Protein AF-A0A2D7TAL0-F1 (afdb_monomer_lite)

Secondary structure (DSSP, 8-state):
-------S-----TTS--EEEEEPPPHHHHHHHHHHHHHHHHHHHHHHHHHHHTT-GGGHHHHHHHHHHHHHHHHHHHHHHHHHH-EEEEE-S-SS-HHHHHHHHHHHHHHHHTTSTTTTTS---HHHHEEEETTEEEEE-TT--HHHHHHHHHHHHHTHHHH-SEEEE----

Sequence (173 aa):
MRDNSIRPNELISDEEVRGWVRRKMGWKEAFQTGIVLGVVGFVFTFILHLYYIALNPDLILRGFKVAFASSLFLTFSGTICFKLVGKKVWEGHQGLDPIEVLKNVLSPIEKKAEKLLWSPVRTWSIKTHVRSEGIGTTVDLHDLDVKTGKAVVEVLIAVRNKVGRIRLVTGRG

pLDDT: mean 79.19, std 15.33, range [35.41, 95.25]

Foldseek 3Di:
DDDDPDDPPPPPPPPPDQFFDFDQDDLVRLLVVLLVQLVVQLVVQLVVVVVVCVVPVVCNVVSNVVSNVRSVVSSVVSSVVCRVRGDGDRCLADPDDLLVVCCVQCVVLQVVQCPDPCNVVPGDDSVPQWDADDPFIEGELPSPDPVSSVVSVVSCVVCCSHGPDYHYHPDDD

Radius of gyration: 28.1 Å; chains: 1; bounding box: 72×59×75 Å

Structure (mmCIF, N/CA/C/O backbone):
data_AF-A0A2D7TAL0-F1
#
_entry.id   AF-A0A2D7TAL0-F1
#
loop_
_atom_site.group_PDB
_atom_site.id
_atom_site.type_symbol
_atom_site.label_atom_id
_atom_site.label_alt_id
_atom_site.label_comp_id
_atom_site.label_asym_id
_atom_site.label_entity_id
_atom_site.label_seq_id
_atom_site.pdbx_PDB_ins_code
_atom_site.Cartn_x
_atom_site.Cartn_y
_atom_site.Cartn_z
_atom_site.occupancy
_atom_site.B_iso_or_equiv
_atom_site.auth_seq_id
_atom_site.auth_comp_id
_atom_site.auth_asym_id
_atom_site.auth_atom_id
_atom_site.pdbx_PDB_model_num
ATOM 1 N N . MET A 1 1 ? -39.437 37.609 18.005 1.00 41.69 1 MET A N 1
ATOM 2 C CA . MET A 1 1 ? -39.872 36.628 16.988 1.00 41.69 1 MET A CA 1
ATOM 3 C C . MET A 1 1 ? -38.649 36.297 16.149 1.00 41.69 1 MET A C 1
ATOM 5 O O . MET A 1 1 ? -38.174 37.174 15.443 1.00 41.69 1 MET A O 1
ATOM 9 N N . ARG A 1 2 ? -38.026 35.134 16.386 1.00 39.09 2 ARG A N 1
ATOM 10 C CA . ARG A 1 2 ? -36.755 34.743 15.756 1.00 39.09 2 ARG A CA 1
ATOM 11 C C . ARG A 1 2 ? -37.033 34.064 14.417 1.00 39.09 2 ARG A C 1
ATOM 13 O O . ARG A 1 2 ? -37.829 33.135 14.350 1.00 39.09 2 ARG A O 1
ATOM 20 N N . ASP A 1 3 ? -36.364 34.608 13.414 1.00 35.41 3 ASP A N 1
ATOM 21 C CA . ASP A 1 3 ? -36.230 34.188 12.025 1.00 35.41 3 ASP A CA 1
ATOM 22 C C . ASP A 1 3 ? -35.877 32.694 11.906 1.00 35.41 3 ASP A C 1
ATOM 24 O O . ASP A 1 3 ? -34.945 32.219 12.556 1.00 35.41 3 ASP A O 1
ATOM 28 N N . ASN A 1 4 ? -36.656 31.962 11.105 1.00 46.41 4 ASN A N 1
ATOM 29 C CA . ASN A 1 4 ? -36.507 30.530 10.851 1.00 46.41 4 ASN A CA 1
ATOM 30 C C . ASN A 1 4 ? -36.225 30.295 9.357 1.00 46.41 4 ASN A C 1
ATOM 32 O O . ASN A 1 4 ? -36.912 29.533 8.677 1.00 46.41 4 ASN A O 1
ATOM 36 N N . SER A 1 5 ? -35.222 30.995 8.828 1.00 42.31 5 SER A N 1
ATOM 37 C CA . SER A 1 5 ? -34.646 30.738 7.509 1.00 42.31 5 SER A CA 1
ATOM 38 C C . SER A 1 5 ? -33.735 29.505 7.561 1.00 42.31 5 SER A C 1
ATOM 40 O O . SER A 1 5 ? -32.521 29.577 7.756 1.00 42.31 5 SER A O 1
ATOM 42 N N . ILE A 1 6 ? -34.350 28.334 7.389 1.00 44.16 6 ILE A N 1
ATOM 43 C CA . ILE A 1 6 ? -33.658 27.063 7.159 1.00 44.16 6 ILE A CA 1
ATOM 44 C C . ILE A 1 6 ? -32.890 27.185 5.837 1.00 44.16 6 ILE A C 1
ATOM 46 O O . ILE A 1 6 ? -33.478 27.280 4.760 1.00 44.16 6 ILE A O 1
ATOM 50 N N . ARG A 1 7 ? -31.557 27.231 5.926 1.00 42.22 7 ARG A N 1
ATOM 51 C CA . ARG A 1 7 ? -30.655 27.256 4.770 1.00 42.22 7 ARG A CA 1
ATOM 52 C C . ARG A 1 7 ? -30.695 25.890 4.065 1.00 42.22 7 ARG A C 1
ATOM 54 O O . ARG A 1 7 ? -30.424 24.887 4.721 1.00 42.22 7 ARG A O 1
ATOM 61 N N . PRO A 1 8 ? -30.948 25.816 2.749 1.00 37.09 8 PRO A N 1
ATOM 62 C CA . PRO A 1 8 ? -31.015 24.557 2.007 1.00 37.09 8 PRO A CA 1
ATOM 63 C C . PRO A 1 8 ? -29.613 24.073 1.590 1.00 37.09 8 PRO A C 1
ATOM 65 O O . PRO A 1 8 ? -29.362 23.854 0.412 1.00 37.09 8 PRO A O 1
ATOM 68 N N . ASN A 1 9 ? -28.679 23.947 2.540 1.00 38.66 9 ASN A N 1
ATOM 69 C CA . ASN A 1 9 ? -27.292 23.534 2.258 1.00 38.66 9 ASN A CA 1
ATOM 70 C C . ASN A 1 9 ? -26.847 22.248 2.986 1.00 38.66 9 ASN A C 1
ATOM 72 O O . ASN A 1 9 ? -25.669 21.911 2.950 1.00 38.66 9 ASN A O 1
ATOM 76 N N . GLU A 1 10 ? -27.770 21.502 3.603 1.00 42.78 10 GLU A N 1
ATOM 77 C CA . GLU A 1 10 ? -27.498 20.204 4.256 1.00 42.78 10 GLU A CA 1
ATOM 78 C C . GLU A 1 10 ? -27.999 18.995 3.441 1.00 42.78 10 GLU A C 1
ATOM 80 O O . GLU A 1 10 ? -28.370 17.961 3.985 1.00 42.78 10 GLU A O 1
ATOM 85 N N . LEU A 1 11 ? -28.004 19.112 2.111 1.00 40.97 11 LEU A N 1
ATOM 86 C CA . LEU A 1 11 ? -28.220 17.989 1.189 1.00 40.97 11 LEU A CA 1
ATOM 87 C C . LEU A 1 11 ? -27.043 17.865 0.215 1.00 40.97 11 LEU A C 1
ATOM 89 O O . LEU A 1 11 ? -27.227 17.662 -0.982 1.00 40.97 11 LEU A O 1
ATOM 93 N N . ILE A 1 12 ? -25.813 18.000 0.721 1.00 42.62 12 ILE A N 1
ATOM 94 C CA . ILE A 1 12 ? -24.655 17.475 -0.006 1.00 42.62 12 ILE A CA 1
ATOM 95 C C . ILE A 1 12 ? -24.746 15.957 0.119 1.00 42.62 12 ILE A C 1
ATOM 97 O O . ILE A 1 12 ? -24.504 15.376 1.172 1.00 42.62 12 ILE A O 1
ATOM 101 N N . SER A 1 13 ? -25.190 15.350 -0.971 1.00 42.53 13 SER A N 1
ATOM 102 C CA . SER A 1 13 ? -25.268 13.922 -1.224 1.00 42.53 13 SER A CA 1
ATOM 103 C C . SER A 1 13 ? -24.030 13.166 -0.729 1.00 42.53 13 SER A C 1
ATOM 105 O O . SER A 1 13 ? -22.948 13.283 -1.305 1.00 42.53 13 SER A O 1
ATOM 107 N N . ASP A 1 14 ? -24.223 12.287 0.257 1.00 47.22 14 ASP A N 1
ATOM 108 C CA . ASP A 1 14 ? -23.269 11.263 0.728 1.00 47.22 14 ASP A CA 1
ATOM 109 C C . ASP A 1 14 ? -22.867 10.226 -0.363 1.00 47.22 14 ASP A C 1
ATOM 111 O O . ASP A 1 14 ? -22.245 9.199 -0.075 1.00 47.22 14 ASP A O 1
ATOM 115 N N . GLU A 1 15 ? -23.206 10.469 -1.634 1.00 46.38 15 GLU A N 1
ATOM 116 C CA . GLU A 1 15 ? -22.891 9.614 -2.784 1.00 46.38 15 GLU A CA 1
ATOM 117 C C . GLU A 1 15 ? -21.557 9.941 -3.479 1.00 46.38 15 GLU A C 1
ATOM 119 O O . GLU A 1 15 ? -21.065 9.115 -4.248 1.00 46.38 15 GLU A O 1
ATOM 124 N N . GLU A 1 16 ? -20.917 11.086 -3.225 1.00 47.22 16 GLU A N 1
ATOM 125 C CA . GLU A 1 16 ? -20.020 11.642 -4.253 1.00 47.22 16 GLU A CA 1
ATOM 126 C C . GLU A 1 16 ? -18.522 11.297 -4.188 1.00 47.22 16 GLU A C 1
ATOM 128 O O . GLU A 1 16 ? -17.761 11.763 -5.031 1.00 47.22 16 GLU A O 1
ATOM 133 N N . VAL A 1 17 ? -18.041 10.437 -3.281 1.00 51.84 17 VAL A N 1
ATOM 134 C CA 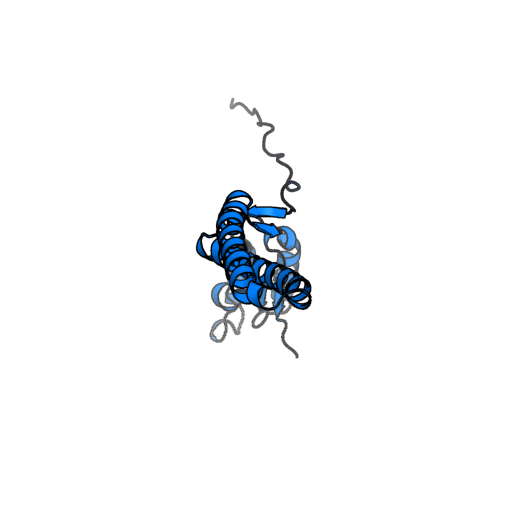. VAL A 1 17 ? -16.629 9.993 -3.371 1.00 51.84 17 VAL A CA 1
ATOM 135 C C . VAL A 1 17 ? -16.463 8.504 -3.092 1.00 51.84 17 VAL A C 1
ATOM 137 O O . VAL A 1 17 ? -15.873 8.078 -2.102 1.00 51.84 17 VAL A O 1
ATOM 140 N N . ARG A 1 18 ? -16.970 7.679 -4.011 1.00 49.81 18 ARG A N 1
ATOM 141 C CA . ARG A 1 18 ? -16.493 6.303 -4.213 1.00 49.81 18 ARG A CA 1
ATOM 142 C C . ARG A 1 18 ? -15.777 6.240 -5.551 1.00 49.81 18 ARG A C 1
ATOM 144 O O . ARG A 1 18 ? -16.419 6.110 -6.589 1.00 49.81 18 ARG A O 1
ATOM 151 N N . GLY A 1 19 ? -14.451 6.338 -5.554 1.00 60.47 19 GLY A N 1
ATOM 152 C CA . GLY A 1 19 ? -13.742 6.347 -6.826 1.00 60.47 19 GLY A CA 1
ATOM 153 C C . GLY A 1 19 ? -12.227 6.310 -6.745 1.00 60.47 19 GLY A C 1
ATOM 154 O O . GLY A 1 19 ? -11.605 6.342 -5.685 1.00 60.47 19 GLY A O 1
ATOM 155 N N . TRP A 1 20 ? -11.627 6.234 -7.928 1.00 63.50 20 TRP A N 1
ATOM 156 C CA . TRP A 1 20 ? -10.190 6.364 -8.104 1.00 63.50 20 TRP A CA 1
ATOM 157 C C . TRP A 1 20 ? -9.780 7.820 -7.905 1.00 63.50 20 TRP A C 1
ATOM 159 O O . TRP A 1 20 ? -9.998 8.651 -8.786 1.00 63.50 20 TRP A O 1
ATOM 169 N N . VAL A 1 21 ? -9.128 8.112 -6.785 1.00 71.62 21 VAL A N 1
ATOM 170 C CA . VAL A 1 21 ? -8.561 9.435 -6.513 1.00 71.62 21 VAL A CA 1
ATOM 171 C C . VAL A 1 21 ? -7.080 9.421 -6.880 1.00 71.62 21 VAL A C 1
ATOM 173 O O . VAL A 1 21 ? -6.362 8.439 -6.659 1.00 71.62 21 VAL A O 1
ATOM 176 N N . ARG A 1 22 ? -6.595 10.505 -7.493 1.00 73.56 22 ARG A N 1
ATOM 177 C CA . ARG A 1 22 ? -5.165 10.662 -7.777 1.00 73.56 22 ARG A CA 1
ATOM 178 C C . ARG A 1 22 ? -4.470 11.329 -6.599 1.00 73.56 22 ARG A C 1
ATOM 180 O O . ARG A 1 22 ? -4.720 12.494 -6.310 1.00 73.56 22 ARG A O 1
ATOM 187 N N . ARG A 1 23 ? -3.541 10.616 -5.959 1.00 76.81 23 ARG A N 1
ATOM 188 C CA . ARG A 1 23 ? -2.638 11.195 -4.957 1.00 76.81 23 ARG A CA 1
ATOM 189 C C . ARG A 1 23 ? -1.295 11.545 -5.576 1.00 76.81 23 ARG A C 1
ATOM 191 O O . ARG A 1 23 ? -0.764 10.809 -6.410 1.00 76.81 23 ARG A O 1
ATOM 198 N N . LYS A 1 24 ? -0.695 12.636 -5.096 1.00 79.88 24 LYS A N 1
ATOM 199 C CA . LYS A 1 24 ? 0.696 12.972 -5.417 1.00 79.88 24 LYS A CA 1
ATOM 200 C C . LYS A 1 24 ? 1.607 11.845 -4.929 1.00 79.88 24 LYS A C 1
ATOM 202 O O . LYS A 1 24 ? 1.512 11.410 -3.783 1.00 79.88 24 LYS A O 1
ATOM 207 N N . MET A 1 25 ? 2.479 11.365 -5.807 1.00 80.25 25 MET A N 1
ATOM 208 C CA . MET A 1 25 ? 3.439 10.315 -5.475 1.00 80.25 25 MET A CA 1
ATOM 209 C C . MET A 1 25 ? 4.621 10.911 -4.700 1.00 80.25 25 MET A C 1
ATOM 211 O O . MET A 1 25 ? 5.030 12.053 -4.954 1.00 80.25 25 MET A O 1
ATOM 215 N N . GLY A 1 26 ? 5.172 10.166 -3.739 1.00 86.69 26 GLY A N 1
ATOM 216 C CA . GLY A 1 26 ? 6.406 10.563 -3.058 1.00 86.69 26 GLY A CA 1
ATOM 217 C C . GLY A 1 26 ? 7.580 10.613 -4.041 1.00 86.69 26 GLY A C 1
ATOM 218 O O . GLY A 1 26 ? 7.588 9.883 -5.026 1.00 86.69 26 GLY A O 1
ATOM 219 N N . TRP A 1 27 ? 8.587 11.458 -3.792 1.00 83.38 27 TRP A N 1
ATOM 220 C CA . TRP A 1 27 ? 9.784 11.509 -4.653 1.00 83.38 27 TRP A CA 1
ATOM 221 C C . TRP A 1 27 ? 10.527 10.167 -4.697 1.00 83.38 27 TRP A C 1
ATOM 223 O O . TRP A 1 27 ? 10.948 9.738 -5.764 1.00 83.38 27 TRP A O 1
ATOM 233 N N . LYS A 1 28 ? 10.611 9.474 -3.553 1.00 87.88 28 LYS A N 1
ATOM 234 C CA . LYS A 1 28 ? 11.210 8.135 -3.456 1.00 87.88 28 LYS A CA 1
ATOM 235 C C . LYS A 1 28 ? 10.437 7.100 -4.279 1.00 87.88 28 LYS A C 1
ATOM 237 O O . LYS A 1 28 ? 11.036 6.386 -5.071 1.00 87.88 28 LYS A O 1
ATOM 242 N N . GLU A 1 29 ? 9.111 7.067 -4.131 1.00 86.62 29 GLU A N 1
ATOM 243 C CA . GLU A 1 29 ? 8.237 6.143 -4.867 1.00 86.62 29 GLU A CA 1
ATOM 244 C C . GLU A 1 29 ? 8.298 6.399 -6.387 1.00 86.62 29 GLU A C 1
ATOM 246 O O . GLU A 1 29 ? 8.430 5.464 -7.180 1.00 86.62 29 GLU A O 1
ATOM 251 N N . ALA A 1 30 ? 8.237 7.669 -6.807 1.00 89.12 30 ALA A N 1
ATOM 252 C CA . ALA A 1 30 ? 8.301 8.049 -8.218 1.00 89.12 30 ALA A CA 1
ATOM 253 C C . ALA A 1 30 ? 9.646 7.658 -8.846 1.00 89.12 30 ALA A C 1
ATOM 255 O O . ALA A 1 30 ? 9.671 7.116 -9.949 1.00 89.12 30 ALA A O 1
ATOM 256 N N . PHE A 1 31 ? 10.749 7.867 -8.121 1.00 91.19 31 PHE A N 1
ATOM 257 C CA . PHE A 1 31 ? 12.086 7.487 -8.573 1.00 91.19 31 PHE A CA 1
ATOM 258 C C . PHE A 1 31 ? 12.255 5.968 -8.679 1.00 91.19 31 PHE A C 1
ATOM 260 O O . PHE A 1 31 ? 12.765 5.479 -9.681 1.00 91.19 31 PHE A O 1
ATOM 267 N N . GLN A 1 32 ? 11.758 5.204 -7.700 1.00 91.44 32 GLN A N 1
ATOM 268 C CA . GLN A 1 32 ? 11.757 3.737 -7.764 1.00 91.44 32 GLN A CA 1
ATOM 269 C C . GLN A 1 32 ? 10.998 3.221 -8.991 1.00 91.44 32 GLN A C 1
ATOM 271 O O . GLN A 1 32 ? 11.484 2.342 -9.698 1.00 91.44 32 GLN A O 1
ATOM 276 N N . THR A 1 33 ? 9.836 3.806 -9.284 1.00 89.25 33 THR A N 1
ATOM 277 C CA . THR A 1 33 ? 9.030 3.423 -10.455 1.00 89.25 33 THR A CA 1
ATOM 278 C C . THR A 1 33 ? 9.724 3.822 -11.762 1.00 89.25 33 THR A C 1
ATOM 280 O O . THR A 1 33 ? 9.715 3.064 -12.731 1.00 89.25 33 THR A O 1
ATOM 283 N N . GLY A 1 34 ? 10.388 4.983 -11.779 1.00 91.94 34 GLY A N 1
ATOM 284 C CA . GLY A 1 34 ? 11.226 5.428 -12.891 1.00 91.94 34 GLY A CA 1
ATOM 285 C C . GLY A 1 34 ? 12.400 4.487 -13.167 1.00 91.94 34 GLY A C 1
ATOM 286 O O . GLY A 1 34 ? 12.639 4.155 -14.324 1.00 91.94 34 GLY A O 1
ATOM 287 N N . ILE A 1 35 ? 13.089 3.994 -12.131 1.00 93.62 35 ILE A N 1
ATOM 288 C CA . ILE A 1 35 ? 14.187 3.023 -12.287 1.00 93.62 35 ILE A CA 1
ATOM 289 C C . ILE A 1 35 ? 13.692 1.753 -12.975 1.00 93.62 35 ILE A C 1
ATOM 291 O O . ILE A 1 35 ? 14.341 1.271 -13.900 1.00 93.62 35 ILE A O 1
ATOM 295 N N . VAL A 1 36 ? 12.536 1.221 -12.563 1.00 94.81 36 VAL A N 1
ATOM 296 C CA . VAL A 1 36 ? 11.958 0.022 -13.192 1.00 94.81 36 VAL A CA 1
ATOM 297 C C . VAL A 1 36 ? 11.732 0.259 -14.686 1.00 94.81 36 VAL A C 1
ATOM 299 O O . VAL A 1 36 ? 12.126 -0.571 -15.505 1.00 94.81 36 VAL A O 1
ATOM 302 N N . LEU A 1 37 ? 11.179 1.418 -15.056 1.00 94.00 37 LEU A N 1
ATOM 303 C CA . LEU A 1 37 ? 10.993 1.796 -16.458 1.00 94.00 37 LEU A CA 1
ATOM 304 C C . LEU A 1 37 ? 12.330 1.895 -17.214 1.00 94.00 37 LEU A C 1
ATOM 306 O O . LEU A 1 37 ? 12.433 1.422 -18.346 1.00 94.00 37 LEU A O 1
ATOM 310 N N . GLY A 1 38 ? 13.363 2.458 -16.586 1.00 93.50 38 GLY A N 1
ATOM 311 C CA . GLY A 1 38 ? 14.710 2.546 -17.147 1.00 93.50 38 GLY A CA 1
ATOM 312 C C . GLY A 1 38 ? 15.374 1.190 -17.368 1.00 93.50 38 GLY A C 1
ATOM 313 O O . GLY A 1 38 ? 16.007 0.990 -18.404 1.00 93.50 38 GLY A O 1
ATOM 314 N N . VAL A 1 39 ? 15.216 0.242 -16.442 1.00 95.06 39 VAL A N 1
ATOM 315 C CA . VAL A 1 39 ? 15.733 -1.131 -16.588 1.00 95.06 39 VAL A CA 1
ATOM 316 C C . VAL A 1 39 ? 15.036 -1.842 -17.746 1.00 95.06 39 VAL A C 1
ATOM 318 O O . VAL A 1 39 ? 15.702 -2.438 -18.588 1.00 95.06 39 VAL A O 1
ATOM 321 N N . VAL A 1 40 ? 13.709 -1.726 -17.847 1.00 94.31 40 VAL A N 1
ATOM 322 C CA . VAL A 1 40 ? 12.949 -2.290 -18.973 1.00 94.31 40 VAL A CA 1
ATOM 323 C C . VAL A 1 40 ? 13.414 -1.676 -20.297 1.00 94.31 40 VAL A C 1
ATOM 325 O O . VAL A 1 40 ? 13.704 -2.403 -21.246 1.00 94.31 40 VAL A O 1
ATOM 328 N N . GLY A 1 41 ? 13.566 -0.351 -20.347 1.00 92.12 41 GLY A N 1
ATOM 329 C CA . GLY A 1 41 ? 14.076 0.357 -21.520 1.00 92.12 41 GLY A CA 1
ATOM 330 C C . GLY A 1 41 ? 15.489 -0.067 -21.921 1.00 92.12 41 GLY A C 1
ATOM 331 O O . GLY A 1 41 ? 15.754 -0.254 -23.110 1.00 92.12 41 GLY A O 1
ATOM 332 N N . PHE A 1 42 ? 16.377 -0.281 -20.944 1.00 92.88 42 PHE A N 1
ATOM 333 C CA . PHE A 1 42 ? 17.721 -0.810 -21.174 1.00 92.88 42 PHE A CA 1
ATOM 334 C C . PHE A 1 42 ? 17.661 -2.181 -21.842 1.00 92.88 42 PHE A C 1
ATOM 336 O O . PHE A 1 42 ? 18.251 -2.366 -22.902 1.00 92.88 42 PHE A O 1
ATOM 343 N N . VAL A 1 43 ? 16.916 -3.120 -21.252 1.00 93.25 43 VAL A N 1
ATOM 344 C CA . VAL A 1 43 ? 16.824 -4.503 -21.733 1.00 93.25 43 VAL A CA 1
ATOM 345 C C . VAL A 1 43 ? 16.263 -4.549 -23.152 1.00 93.25 43 VAL A C 1
ATOM 347 O O . VAL A 1 43 ? 16.883 -5.150 -24.024 1.00 93.25 43 VAL A O 1
ATOM 350 N N . PHE A 1 44 ? 15.151 -3.860 -23.427 1.00 92.69 44 PHE A N 1
ATOM 351 C CA . PHE A 1 44 ? 14.571 -3.825 -24.774 1.00 92.69 44 PHE A CA 1
ATOM 352 C C . PHE A 1 44 ? 15.515 -3.196 -25.800 1.00 92.69 44 PHE A C 1
ATOM 354 O O . PHE A 1 44 ? 15.736 -3.766 -26.868 1.00 92.69 44 PHE A O 1
ATOM 361 N N . THR A 1 45 ? 16.113 -2.046 -25.475 1.00 90.06 45 THR A N 1
ATOM 362 C CA . THR A 1 45 ? 17.039 -1.363 -26.390 1.00 90.06 45 THR A CA 1
ATOM 363 C C . THR A 1 45 ? 18.286 -2.211 -26.638 1.00 90.06 45 THR A C 1
ATOM 365 O O . THR A 1 45 ? 18.779 -2.265 -27.765 1.00 90.06 45 THR A O 1
ATOM 368 N N . PHE A 1 46 ? 18.784 -2.901 -25.612 1.00 87.00 46 PHE A N 1
ATOM 369 C CA . PHE A 1 46 ? 19.941 -3.780 -25.713 1.00 87.00 46 PHE A CA 1
ATOM 370 C C . PHE A 1 46 ? 19.645 -5.022 -26.557 1.00 87.00 46 PHE A C 1
ATOM 372 O O . PHE A 1 46 ? 20.436 -5.338 -27.438 1.00 87.00 46 PHE A O 1
ATOM 379 N N . ILE A 1 47 ? 18.489 -5.672 -26.377 1.00 88.94 47 ILE A N 1
ATOM 380 C CA . ILE A 1 47 ? 18.062 -6.813 -27.206 1.00 88.94 47 ILE A CA 1
ATOM 381 C C . ILE A 1 47 ? 17.961 -6.413 -28.683 1.00 88.94 47 ILE A C 1
ATOM 383 O O . ILE A 1 47 ? 18.476 -7.125 -29.543 1.00 88.94 47 ILE A O 1
ATOM 387 N N . LEU A 1 48 ? 17.357 -5.259 -28.988 1.00 85.81 48 LEU A N 1
ATOM 388 C CA . LEU A 1 48 ? 17.286 -4.749 -30.363 1.00 85.81 48 LEU A CA 1
ATOM 389 C C . LEU A 1 48 ? 18.680 -4.540 -30.965 1.00 85.81 48 LEU A C 1
ATOM 391 O O . LEU A 1 48 ? 18.912 -4.866 -32.128 1.00 85.81 48 LEU A O 1
ATOM 395 N N . HIS A 1 49 ? 19.624 -4.041 -30.166 1.00 82.81 49 HIS A N 1
ATOM 396 C CA . HIS A 1 49 ? 21.003 -3.900 -30.617 1.00 82.81 49 HIS A CA 1
ATOM 397 C C . HIS A 1 49 ? 21.701 -5.248 -30.773 1.00 82.81 49 HIS A C 1
ATOM 399 O O . HIS A 1 49 ? 22.420 -5.402 -31.747 1.00 82.81 49 HIS A O 1
ATOM 405 N N . LEU A 1 50 ? 21.479 -6.232 -29.896 1.00 83.06 50 LEU A N 1
ATOM 406 C CA . LEU A 1 50 ? 22.028 -7.584 -30.065 1.00 83.06 50 LEU A CA 1
ATOM 407 C C . LEU A 1 50 ? 21.559 -8.224 -31.376 1.00 83.06 50 LEU A C 1
ATOM 409 O O . LEU A 1 50 ? 22.366 -8.820 -32.086 1.00 83.06 50 LEU A O 1
ATOM 413 N N . TYR A 1 51 ? 20.287 -8.037 -31.733 1.00 80.12 51 TYR A N 1
ATOM 414 C CA . TYR A 1 51 ? 19.757 -8.488 -33.018 1.00 80.12 51 TYR A CA 1
ATOM 415 C C . TYR A 1 51 ? 20.461 -7.807 -34.204 1.00 80.12 51 TYR A C 1
ATOM 417 O O . TYR A 1 51 ? 20.811 -8.462 -35.180 1.00 80.12 51 TYR A O 1
ATOM 425 N N . TYR A 1 52 ? 20.742 -6.506 -34.100 1.00 75.50 52 TYR A N 1
ATOM 426 C CA . TYR A 1 52 ? 21.494 -5.765 -35.117 1.00 75.50 52 TYR A CA 1
ATOM 427 C C . TYR A 1 52 ? 22.983 -6.161 -35.176 1.00 75.50 52 TYR A C 1
ATOM 429 O O . TYR A 1 52 ? 23.579 -6.227 -36.248 1.00 75.50 52 TYR A O 1
ATOM 437 N N . ILE A 1 53 ? 23.591 -6.453 -34.026 1.00 70.81 53 ILE A N 1
ATOM 438 C CA . ILE A 1 53 ? 24.996 -6.857 -33.870 1.00 70.81 53 ILE A CA 1
ATOM 439 C C . ILE A 1 53 ? 25.265 -8.227 -34.494 1.00 70.81 53 ILE A C 1
ATOM 441 O O . ILE A 1 53 ? 26.379 -8.451 -34.963 1.00 70.81 53 ILE A O 1
ATOM 445 N N . ALA A 1 54 ? 24.265 -9.111 -34.585 1.00 68.88 54 ALA A N 1
ATOM 446 C CA . ALA A 1 54 ? 24.386 -10.362 -35.339 1.00 68.88 54 ALA A CA 1
ATOM 447 C C . ALA A 1 54 ? 24.819 -10.135 -36.806 1.00 68.88 54 ALA A C 1
ATOM 449 O O . ALA A 1 54 ? 25.344 -11.049 -37.434 1.00 68.88 54 ALA A O 1
ATOM 450 N N . LEU A 1 55 ? 24.647 -8.914 -37.332 1.00 65.50 55 LEU A N 1
ATOM 451 C CA . LEU A 1 55 ? 25.100 -8.506 -38.661 1.00 65.50 55 LEU A CA 1
ATOM 452 C C . LEU A 1 55 ? 26.500 -7.860 -38.659 1.00 65.50 55 LEU A C 1
ATOM 454 O O . LEU A 1 55 ? 27.144 -7.871 -39.701 1.00 65.50 55 LEU A O 1
ATOM 458 N N . ASN A 1 56 ? 26.973 -7.294 -37.536 1.00 74.25 56 ASN A N 1
ATOM 459 C CA . ASN A 1 56 ? 28.293 -6.655 -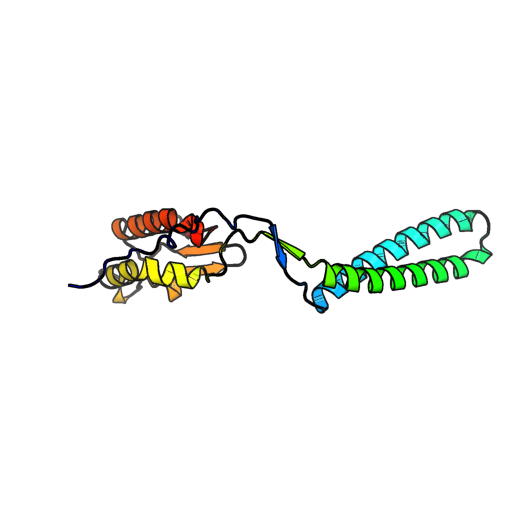37.399 1.00 74.25 56 ASN A CA 1
ATOM 460 C C . ASN A 1 56 ? 28.770 -6.605 -35.917 1.00 74.25 56 ASN A C 1
ATOM 462 O O . ASN A 1 56 ? 28.263 -5.787 -35.136 1.00 74.25 56 ASN A O 1
ATOM 466 N N . PRO A 1 57 ? 29.778 -7.406 -35.517 1.00 69.88 57 PRO A N 1
ATOM 467 C CA . PRO A 1 57 ? 30.182 -7.568 -34.113 1.00 69.88 57 PRO A CA 1
ATOM 468 C C . PRO A 1 57 ? 30.876 -6.344 -33.486 1.00 69.88 57 PRO A C 1
ATOM 470 O O . PRO A 1 57 ? 30.787 -6.153 -32.272 1.00 69.88 57 PRO A O 1
ATOM 473 N N . ASP A 1 58 ? 31.487 -5.459 -34.280 1.00 75.56 58 ASP A N 1
ATOM 474 C CA . ASP A 1 58 ? 32.170 -4.250 -33.776 1.00 75.56 58 ASP A CA 1
ATOM 475 C C . ASP A 1 58 ? 31.225 -3.205 -33.148 1.00 75.56 58 ASP A C 1
ATOM 477 O O . ASP A 1 58 ? 31.658 -2.257 -32.488 1.00 75.56 58 ASP A O 1
ATOM 481 N N . LEU A 1 59 ? 29.905 -3.362 -33.302 1.00 76.00 59 LEU A N 1
ATOM 482 C CA . LEU A 1 59 ? 28.916 -2.400 -32.804 1.00 76.00 59 LEU A CA 1
ATOM 483 C C . LEU A 1 59 ? 28.412 -2.668 -31.376 1.00 76.00 59 LEU A C 1
ATOM 485 O O . LEU A 1 59 ? 27.597 -1.887 -30.876 1.00 76.00 59 LEU A O 1
ATOM 489 N N . ILE A 1 60 ? 28.918 -3.691 -30.678 1.00 77.62 60 ILE A N 1
ATOM 490 C CA . ILE A 1 60 ? 28.506 -4.036 -29.299 1.00 77.62 60 ILE A CA 1
ATOM 491 C C . ILE A 1 60 ? 28.621 -2.846 -28.344 1.00 77.62 60 ILE A C 1
ATOM 493 O O . ILE A 1 60 ? 27.662 -2.498 -27.648 1.00 77.62 60 ILE A O 1
ATOM 497 N N . LEU A 1 61 ? 29.771 -2.168 -28.349 1.00 79.06 61 LEU A N 1
ATOM 498 C CA . LEU A 1 61 ? 30.016 -1.019 -27.473 1.00 79.06 61 LEU A CA 1
ATOM 499 C C . LEU A 1 61 ? 29.082 0.157 -27.781 1.00 79.06 61 LEU A C 1
ATOM 501 O O . LEU A 1 61 ? 28.702 0.903 -26.876 1.00 79.06 61 LEU A O 1
ATOM 505 N N . ARG A 1 62 ? 28.680 0.326 -29.046 1.00 81.25 62 ARG A N 1
ATOM 506 C CA . ARG A 1 62 ? 27.713 1.355 -29.443 1.00 81.25 62 ARG A CA 1
ATOM 507 C C . ARG A 1 62 ? 26.316 1.006 -28.939 1.00 81.25 62 ARG A C 1
ATOM 509 O O . ARG A 1 62 ? 25.653 1.880 -28.386 1.00 81.25 62 ARG A O 1
ATOM 516 N N . GLY A 1 63 ? 25.905 -0.256 -29.056 1.00 82.25 63 GLY A N 1
ATOM 517 C CA . GLY A 1 63 ? 24.617 -0.721 -28.542 1.00 82.25 63 GLY A CA 1
ATOM 518 C C . GLY A 1 63 ? 24.490 -0.565 -27.032 1.00 82.25 63 GLY A C 1
ATOM 519 O O . GLY A 1 63 ? 2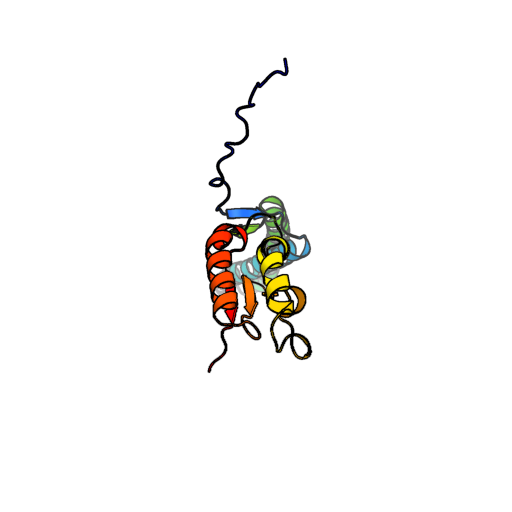3.467 -0.082 -26.550 1.00 82.25 63 GLY A O 1
ATOM 520 N N . PHE A 1 64 ? 25.561 -0.848 -26.290 1.00 86.06 64 PHE A N 1
ATOM 521 C CA . PHE A 1 64 ? 25.591 -0.611 -24.849 1.00 86.06 64 PHE A CA 1
ATOM 522 C C . PHE A 1 64 ? 25.440 0.879 -24.500 1.00 86.06 64 PHE A C 1
ATOM 524 O O . PHE A 1 64 ? 24.620 1.232 -23.653 1.00 86.06 64 PHE A O 1
ATOM 531 N N . LYS A 1 65 ? 26.164 1.775 -25.191 1.00 88.88 65 LYS A N 1
ATOM 532 C CA . LYS A 1 65 ? 26.048 3.234 -24.990 1.00 88.88 65 LYS A CA 1
ATOM 533 C C . LYS A 1 65 ? 24.631 3.745 -25.259 1.00 88.88 65 LYS A C 1
ATOM 535 O O . LYS A 1 65 ? 24.115 4.542 -24.479 1.00 88.88 65 LYS A O 1
ATOM 540 N N . VAL A 1 66 ? 23.995 3.280 -26.335 1.00 88.62 66 VAL A N 1
ATOM 541 C CA . VAL A 1 66 ? 22.631 3.693 -26.707 1.00 88.62 66 VAL A CA 1
ATOM 542 C C . VAL A 1 66 ? 21.599 3.151 -25.716 1.00 88.62 66 VAL A C 1
ATOM 544 O O . VAL A 1 66 ? 20.734 3.902 -25.267 1.00 88.62 66 VAL A O 1
ATOM 547 N N . ALA A 1 67 ? 21.711 1.882 -25.315 1.00 89.25 67 ALA A N 1
ATOM 548 C CA . ALA A 1 67 ? 20.825 1.289 -24.316 1.00 89.25 67 ALA A CA 1
ATOM 549 C C . ALA A 1 67 ? 20.939 2.000 -22.960 1.00 89.25 67 ALA A C 1
ATOM 551 O O . ALA A 1 67 ? 19.924 2.298 -22.329 1.00 89.25 67 ALA A O 1
ATOM 552 N N . PHE A 1 68 ? 22.160 2.339 -22.543 1.00 91.38 68 PHE A N 1
ATOM 553 C CA . PHE A 1 68 ? 22.403 3.078 -21.307 1.00 91.38 68 PHE A CA 1
ATOM 554 C C . PHE A 1 68 ? 21.833 4.503 -21.358 1.00 91.38 68 PHE A C 1
ATOM 556 O O . PHE A 1 68 ? 21.153 4.931 -20.425 1.00 91.38 68 PHE A O 1
ATOM 563 N N . ALA A 1 69 ? 22.031 5.220 -22.469 1.00 92.38 69 ALA A N 1
ATOM 564 C CA . ALA A 1 69 ? 21.459 6.552 -22.663 1.00 92.38 69 ALA A CA 1
ATOM 565 C C . ALA A 1 69 ? 19.918 6.533 -22.636 1.00 92.38 69 ALA A C 1
ATOM 567 O O . ALA A 1 69 ? 19.300 7.361 -21.966 1.00 92.38 69 ALA A O 1
ATOM 568 N N . SER A 1 70 ? 19.301 5.553 -23.304 1.00 90.88 70 SER A N 1
ATOM 569 C CA . SER A 1 70 ? 17.845 5.357 -23.309 1.00 90.88 70 SER A CA 1
ATOM 570 C C . SER A 1 70 ? 17.303 5.048 -21.908 1.00 90.88 70 SER A C 1
ATOM 572 O O . SER A 1 7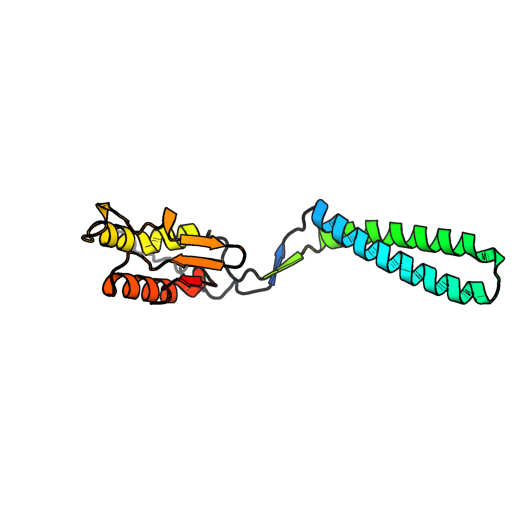0 ? 16.314 5.634 -21.469 1.00 90.88 70 SER A O 1
ATOM 574 N N . SER A 1 71 ? 18.001 4.191 -21.159 1.00 93.69 71 SER A N 1
ATOM 575 C CA . SER A 1 71 ? 17.662 3.843 -19.777 1.00 93.69 71 SER A CA 1
ATOM 576 C C . SER A 1 71 ? 17.645 5.056 -18.846 1.00 93.69 71 SER A C 1
ATOM 578 O O . SER A 1 71 ? 16.672 5.263 -18.113 1.00 93.69 71 SER A O 1
ATOM 580 N N . LEU A 1 72 ? 18.678 5.903 -18.908 1.00 94.62 72 LEU A N 1
ATOM 581 C CA . LEU A 1 72 ? 18.729 7.142 -18.129 1.00 94.62 72 LEU A CA 1
ATOM 582 C C . LEU A 1 72 ? 17.593 8.085 -18.526 1.00 94.62 72 LEU A C 1
ATOM 584 O O . LEU A 1 72 ? 16.866 8.568 -17.657 1.00 94.62 72 LEU A O 1
ATOM 588 N N . PHE A 1 73 ? 17.392 8.298 -19.827 1.00 95.25 73 PHE A N 1
ATOM 589 C CA . PHE A 1 73 ? 16.333 9.170 -20.327 1.00 95.25 73 PHE A CA 1
ATOM 590 C C . PHE A 1 73 ? 14.947 8.736 -19.834 1.00 95.25 73 PHE A C 1
ATOM 592 O O . PHE A 1 73 ? 14.189 9.560 -19.317 1.00 95.25 73 PHE A O 1
ATOM 599 N N . LEU A 1 74 ? 14.628 7.442 -19.916 1.00 93.75 74 LEU A N 1
ATOM 600 C CA . LEU A 1 74 ? 13.364 6.881 -19.433 1.00 93.75 74 LEU A CA 1
ATOM 601 C C . LEU A 1 74 ? 13.232 6.950 -17.911 1.00 93.75 74 LEU A C 1
ATOM 603 O O . LEU A 1 74 ? 12.148 7.232 -17.405 1.00 93.75 74 LEU A O 1
ATOM 607 N N . THR A 1 75 ? 14.327 6.762 -17.174 1.00 93.56 75 THR A N 1
ATOM 608 C CA . THR A 1 75 ? 14.318 6.873 -15.709 1.00 93.56 75 THR A CA 1
ATOM 609 C C . THR A 1 75 ? 13.965 8.290 -15.267 1.00 93.56 75 THR A C 1
ATOM 611 O O . THR A 1 75 ? 13.066 8.475 -14.443 1.00 93.56 75 THR A O 1
ATOM 614 N N . PHE A 1 76 ? 14.627 9.308 -15.823 1.00 93.69 76 PHE A N 1
ATOM 615 C CA . PHE A 1 76 ? 14.391 10.704 -15.443 1.00 93.69 76 PHE A CA 1
ATOM 616 C C . PHE A 1 76 ? 13.039 11.220 -15.943 1.00 93.69 76 PHE A C 1
ATOM 618 O O . PHE A 1 76 ? 12.265 11.762 -15.151 1.00 93.69 76 PHE A O 1
ATOM 625 N N . SER A 1 77 ? 12.716 11.004 -17.222 1.00 93.06 77 SER A N 1
ATOM 626 C CA . SER A 1 77 ? 11.424 11.418 -17.792 1.00 93.06 77 SER A CA 1
ATOM 627 C C . SER A 1 77 ? 10.251 10.695 -17.125 1.00 93.06 77 SER A C 1
ATOM 629 O O . SER A 1 77 ? 9.260 11.332 -16.765 1.00 93.06 77 SER A O 1
ATOM 631 N N . GLY A 1 78 ? 10.391 9.393 -16.861 1.00 89.81 78 GLY A N 1
ATOM 632 C CA . GLY A 1 78 ? 9.419 8.584 -16.135 1.00 89.81 78 GLY A CA 1
ATOM 633 C C . GLY A 1 78 ? 9.220 9.077 -14.707 1.00 89.81 78 GLY A C 1
ATOM 634 O O . GLY A 1 78 ? 8.086 9.297 -14.298 1.00 89.81 78 GLY A O 1
ATOM 635 N N . THR A 1 79 ? 10.300 9.345 -13.966 1.00 90.88 79 THR A N 1
ATOM 636 C CA . THR A 1 79 ? 10.214 9.877 -12.593 1.00 90.88 79 THR A CA 1
ATOM 637 C C . THR A 1 79 ? 9.438 11.194 -12.543 1.00 90.88 79 THR A C 1
ATOM 639 O O . THR A 1 79 ? 8.558 11.361 -11.695 1.00 90.88 79 THR A O 1
ATOM 642 N N . ILE A 1 80 ? 9.718 12.119 -13.467 1.00 91.12 80 ILE A N 1
ATOM 643 C CA . ILE A 1 80 ? 9.008 13.403 -13.560 1.00 91.12 80 ILE A CA 1
ATOM 644 C C . ILE A 1 80 ? 7.536 13.173 -13.928 1.00 91.12 80 ILE A C 1
ATOM 646 O O . ILE A 1 80 ? 6.647 13.714 -13.272 1.00 91.12 80 ILE A O 1
ATOM 650 N N . CYS A 1 81 ? 7.259 12.324 -14.919 1.00 88.25 81 CYS A N 1
ATOM 651 C CA . CYS A 1 81 ? 5.898 12.004 -15.343 1.00 88.25 81 CYS A CA 1
ATOM 652 C C . CYS A 1 81 ? 5.081 11.367 -14.208 1.00 88.25 81 CYS A C 1
ATOM 654 O O . CYS A 1 81 ? 3.993 11.844 -13.891 1.00 88.25 81 CYS A O 1
ATOM 656 N N . PHE A 1 82 ? 5.622 10.364 -13.510 1.00 87.62 82 PHE A N 1
ATOM 657 C CA . PHE A 1 82 ? 4.966 9.729 -12.362 1.00 87.62 82 PHE A CA 1
ATOM 658 C C . PHE A 1 82 ? 4.747 10.703 -11.204 1.00 87.62 82 PHE A C 1
ATOM 660 O O . PHE A 1 82 ? 3.732 10.623 -10.507 1.00 87.62 82 PHE A O 1
ATOM 667 N N . LYS A 1 83 ? 5.653 11.667 -11.018 1.00 87.06 83 LYS A N 1
ATOM 668 C CA . LYS A 1 83 ? 5.487 12.722 -10.018 1.00 87.06 83 LYS A CA 1
ATOM 669 C C . LYS A 1 83 ? 4.332 13.666 -10.357 1.00 87.06 83 LYS A C 1
ATOM 671 O O . LYS A 1 83 ? 3.573 14.015 -9.452 1.00 87.06 83 LYS A O 1
ATOM 676 N N . LEU A 1 84 ? 4.210 14.067 -11.623 1.00 85.94 84 LEU A N 1
ATOM 677 C CA . LEU A 1 84 ? 3.176 14.990 -12.104 1.00 85.94 84 LEU A CA 1
ATOM 678 C C . LEU A 1 84 ? 1.801 14.322 -12.194 1.00 85.94 84 LEU A C 1
ATOM 680 O O . LEU A 1 84 ? 0.811 14.870 -11.720 1.00 85.94 84 LEU A O 1
ATOM 684 N N . VAL A 1 85 ? 1.745 13.122 -12.768 1.00 83.94 85 VAL A N 1
ATOM 685 C CA . VAL A 1 85 ? 0.508 12.360 -12.976 1.00 83.94 85 VAL A CA 1
ATOM 686 C C . VAL A 1 85 ? -0.018 11.778 -11.662 1.00 83.94 85 VAL A C 1
ATOM 688 O O . VAL A 1 85 ? -1.230 11.638 -11.484 1.00 83.94 85 VAL A O 1
ATOM 691 N N . GLY A 1 86 ? 0.876 11.449 -10.728 1.00 78.69 86 GLY A N 1
ATOM 692 C CA . GLY A 1 86 ? 0.526 10.860 -9.442 1.00 78.69 86 GLY A CA 1
ATOM 693 C C . GLY A 1 86 ? 0.001 9.426 -9.548 1.00 78.69 86 GLY A C 1
ATOM 694 O O . GLY A 1 86 ? -0.193 8.862 -10.629 1.00 78.69 86 GLY A O 1
ATOM 695 N N . LYS A 1 87 ? -0.256 8.823 -8.388 1.00 78.31 87 LYS A N 1
ATOM 696 C CA . LYS A 1 87 ? -0.771 7.457 -8.278 1.00 78.31 87 LYS A CA 1
ATOM 697 C C . LYS A 1 87 ? -2.291 7.456 -8.195 1.00 78.31 87 LYS A C 1
ATOM 699 O O . LYS A 1 87 ? -2.873 8.224 -7.430 1.00 78.31 87 LYS A O 1
ATOM 704 N N . LYS A 1 88 ? -2.933 6.574 -8.964 1.00 72.06 88 LYS A N 1
ATOM 705 C CA . LYS A 1 88 ? -4.346 6.239 -8.761 1.00 72.06 88 LYS A CA 1
ATOM 706 C C . LYS A 1 88 ? -4.440 5.351 -7.526 1.00 72.06 88 LYS A C 1
ATOM 708 O O . LYS A 1 88 ? -3.887 4.256 -7.518 1.00 72.06 88 LYS A O 1
ATOM 713 N N . VAL A 1 89 ? -5.114 5.835 -6.494 1.00 65.31 89 VAL A N 1
ATOM 714 C CA . VAL A 1 89 ? -5.400 5.079 -5.276 1.00 65.31 89 VAL A CA 1
ATOM 715 C C . VAL A 1 89 ? -6.907 4.924 -5.185 1.00 65.31 89 VAL A C 1
ATOM 717 O O . VAL A 1 89 ? -7.656 5.866 -5.441 1.00 65.31 89 VAL A O 1
ATOM 720 N N . TRP A 1 90 ? -7.353 3.715 -4.861 1.00 58.81 90 TRP A N 1
ATOM 721 C CA . TRP A 1 90 ? -8.752 3.485 -4.547 1.00 58.81 90 TRP A CA 1
ATOM 722 C C . TRP A 1 90 ? -9.020 4.000 -3.134 1.00 58.81 90 TRP A C 1
ATOM 724 O O . TRP A 1 90 ? -8.679 3.348 -2.147 1.00 58.81 90 TRP A O 1
ATOM 734 N N . GLU A 1 91 ? -9.602 5.190 -3.031 1.00 59.22 91 GLU A N 1
ATOM 735 C CA . GLU A 1 91 ? -10.091 5.725 -1.764 1.00 59.22 91 GLU A CA 1
ATOM 736 C C . GLU A 1 91 ? -11.516 5.229 -1.567 1.00 59.22 91 GLU A C 1
ATOM 738 O O . GLU A 1 91 ? -12.496 5.921 -1.811 1.00 59.22 91 GLU A O 1
ATOM 743 N N . GLY A 1 92 ? -11.634 3.967 -1.160 1.00 51.91 92 GLY A N 1
ATOM 744 C CA . GLY A 1 92 ? -12.928 3.419 -0.767 1.00 51.91 92 GLY A CA 1
ATOM 745 C C . GLY A 1 92 ? -13.436 3.991 0.557 1.00 51.91 92 GLY A C 1
ATOM 746 O O . GLY A 1 92 ? -14.580 3.722 0.901 1.00 51.91 92 GLY A O 1
ATOM 747 N N . HIS A 1 93 ? -12.583 4.697 1.310 1.00 53.97 93 HIS A N 1
ATOM 748 C CA . HIS A 1 93 ? -12.834 5.171 2.666 1.00 53.97 93 HIS A CA 1
ATOM 749 C C . HIS A 1 93 ? -12.473 6.645 2.777 1.00 53.97 93 HIS A C 1
ATOM 751 O O . HIS A 1 93 ? -11.322 7.026 2.565 1.00 53.97 93 HIS A O 1
ATOM 757 N N . GLN A 1 94 ? -13.507 7.440 3.056 1.00 53.12 94 GLN A N 1
ATOM 758 C CA . GLN A 1 94 ? -13.468 8.869 3.348 1.00 53.12 94 GLN A CA 1
ATOM 759 C C . GLN A 1 94 ? -12.285 9.191 4.263 1.00 53.12 94 GLN A C 1
ATOM 761 O O . GLN A 1 94 ? -11.978 8.394 5.141 1.00 53.12 94 GLN A O 1
ATOM 766 N N . GLY A 1 95 ? -11.640 10.345 4.081 1.00 53.72 95 GLY A N 1
ATOM 767 C CA . GLY A 1 95 ? -10.450 10.792 4.822 1.00 53.72 95 GLY A CA 1
ATOM 768 C C . GLY A 1 95 ? -10.600 10.967 6.345 1.00 53.72 95 GLY A C 1
ATOM 769 O O . GLY A 1 95 ? -9.840 11.729 6.932 1.00 53.72 95 GLY A O 1
ATOM 770 N N . LEU A 1 96 ? -11.562 10.291 6.973 1.00 60.72 96 LEU A N 1
ATOM 771 C CA . LEU A 1 96 ? -11.693 10.085 8.407 1.00 60.72 96 LEU A CA 1
ATOM 772 C C . LEU A 1 96 ? -10.919 8.826 8.809 1.00 60.72 96 LEU A C 1
ATOM 774 O O . LEU A 1 96 ? -10.993 7.803 8.128 1.00 60.72 96 LEU A O 1
ATOM 778 N N . ASP A 1 97 ? -10.199 8.887 9.928 1.00 72.69 97 ASP A N 1
ATOM 779 C CA . ASP A 1 97 ? -9.547 7.705 10.489 1.00 72.69 97 ASP A CA 1
ATOM 780 C C . ASP A 1 97 ? -10.631 6.688 10.908 1.00 72.69 97 ASP A C 1
ATOM 782 O O . ASP A 1 97 ? -11.461 7.000 11.773 1.00 72.69 97 ASP A O 1
ATOM 786 N N . PRO A 1 98 ? -10.663 5.471 10.328 1.00 77.00 98 PRO A N 1
ATOM 787 C C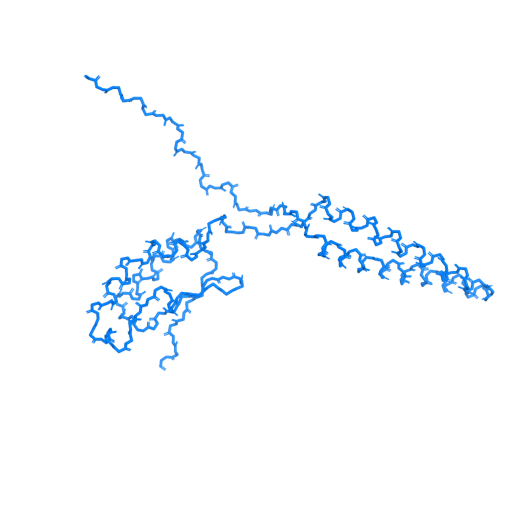A . PRO A 1 98 ? -11.638 4.446 10.693 1.00 77.00 98 PRO A CA 1
ATOM 788 C C . PRO A 1 98 ? -11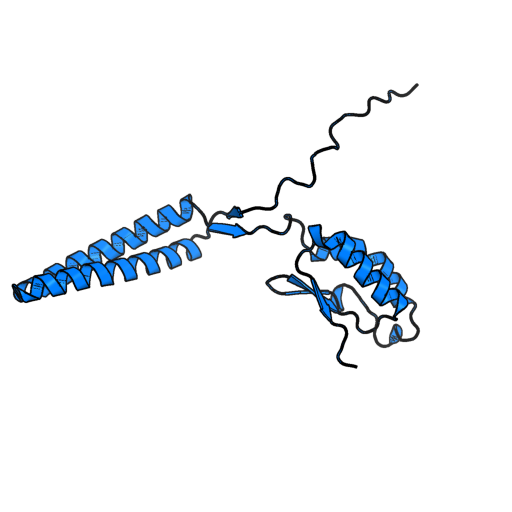.660 4.153 12.199 1.00 77.00 98 PRO A C 1
ATOM 790 O O . PRO A 1 98 ? -12.718 3.841 12.748 1.00 77.00 98 PRO A O 1
ATOM 793 N N . ILE A 1 99 ? -10.518 4.294 12.886 1.00 82.69 99 ILE A N 1
ATOM 794 C CA . ILE A 1 99 ? -10.429 4.127 14.343 1.00 82.69 99 ILE A CA 1
ATOM 795 C C . ILE A 1 99 ? -11.225 5.214 15.065 1.00 82.69 99 ILE A C 1
ATOM 797 O O . ILE A 1 99 ? -11.908 4.918 16.042 1.00 82.69 99 ILE A O 1
ATOM 801 N N . GLU A 1 100 ? -11.164 6.460 14.603 1.00 83.25 100 GLU A N 1
ATOM 802 C CA . GLU A 1 100 ? -11.867 7.581 15.227 1.00 83.25 100 GLU A CA 1
ATOM 803 C C . GLU A 1 100 ? -13.385 7.444 15.064 1.00 83.25 100 GLU A C 1
ATOM 805 O O . GLU A 1 100 ? -14.140 7.608 16.027 1.00 83.25 100 GLU A O 1
ATOM 810 N N . VAL A 1 101 ? -13.831 7.035 13.874 1.00 83.50 101 VAL A N 1
ATOM 811 C CA . VAL A 1 101 ? -15.245 6.737 13.608 1.00 83.50 101 VAL A CA 1
ATOM 812 C C . VAL A 1 101 ? -15.736 5.612 14.521 1.00 83.50 101 VAL A C 1
ATOM 814 O O . VAL A 1 101 ? -16.765 5.758 15.185 1.00 83.50 101 VAL A O 1
ATOM 817 N N . LEU A 1 102 ? -14.986 4.510 14.611 1.00 85.69 102 LEU A N 1
ATOM 818 C CA . LEU A 1 102 ? -15.330 3.390 15.487 1.00 85.69 102 LEU A CA 1
ATOM 819 C C . LEU A 1 102 ? -15.290 3.769 16.965 1.00 85.69 102 LEU A C 1
ATOM 821 O O . LEU A 1 102 ? -16.140 3.310 17.721 1.00 85.69 102 LEU A O 1
ATOM 825 N N . LYS A 1 103 ? -14.361 4.633 17.380 1.00 86.81 103 LYS A N 1
ATOM 826 C CA . LYS A 1 103 ? -14.270 5.120 18.758 1.00 86.81 103 LYS A CA 1
ATOM 827 C C . LYS A 1 103 ? -15.539 5.856 19.177 1.00 86.81 103 LYS A C 1
ATOM 829 O O . LYS A 1 103 ? -16.086 5.577 20.241 1.00 86.81 103 LYS A O 1
ATOM 834 N N . ASN A 1 104 ? -16.034 6.750 18.326 1.00 86.12 104 ASN A N 1
ATOM 835 C CA . ASN A 1 104 ? -17.253 7.513 18.601 1.00 86.12 104 ASN A CA 1
ATOM 836 C C . ASN A 1 104 ? -18.488 6.610 18.659 1.00 86.12 104 ASN A C 1
ATOM 838 O O . ASN A 1 104 ? -19.348 6.759 19.523 1.00 86.12 104 ASN A O 1
ATOM 842 N N . VAL A 1 105 ? -18.548 5.644 17.748 1.00 87.31 105 VAL A N 1
ATOM 843 C CA . VAL A 1 105 ? -19.708 4.780 17.555 1.00 87.31 105 VAL A CA 1
ATOM 844 C C . VAL A 1 105 ? -19.777 3.644 18.591 1.00 87.31 105 VAL A C 1
ATOM 846 O O . VAL A 1 105 ? -20.864 3.307 19.059 1.00 87.31 105 VAL A O 1
ATOM 849 N N . LEU A 1 106 ? -18.638 3.069 18.988 1.00 89.00 106 LEU A N 1
ATOM 850 C CA . LEU A 1 106 ? -18.562 1.945 19.932 1.00 89.00 106 LEU A CA 1
ATOM 851 C C . LEU A 1 106 ? -18.380 2.381 21.397 1.00 89.00 106 LEU A C 1
ATOM 853 O O . LEU A 1 106 ? -18.501 1.543 22.287 1.00 89.00 106 LEU A O 1
ATOM 857 N N . SER A 1 107 ? -18.161 3.669 21.693 1.00 88.19 107 SER A N 1
ATOM 858 C CA . SER A 1 107 ? -18.027 4.165 23.078 1.00 88.19 107 SER A CA 1
ATOM 859 C C . SER A 1 107 ? -19.198 3.780 24.010 1.00 88.19 107 SER A C 1
ATOM 861 O O . SER A 1 107 ? -18.952 3.393 25.155 1.00 88.19 107 SER A O 1
ATOM 863 N N . PRO A 1 108 ? -20.476 3.803 23.573 1.00 87.69 108 PRO A N 1
ATOM 864 C CA . PRO A 1 108 ? -21.584 3.332 24.408 1.00 87.69 108 PRO A CA 1
ATOM 865 C C . PRO A 1 108 ? -21.524 1.830 24.713 1.00 87.69 108 PRO A C 1
ATOM 867 O O . PRO A 1 108 ? -22.063 1.391 25.728 1.00 87.69 108 PRO A O 1
ATOM 870 N N . ILE A 1 109 ? -20.905 1.043 23.831 1.00 87.38 109 ILE A N 1
ATOM 871 C CA . ILE A 1 109 ? -20.733 -0.402 23.990 1.00 87.38 109 ILE A CA 1
ATOM 872 C C . ILE A 1 109 ? -19.576 -0.701 24.945 1.00 87.38 109 ILE A C 1
ATOM 874 O O . ILE A 1 109 ? -19.737 -1.534 25.830 1.00 87.38 109 ILE A O 1
ATOM 878 N N . GLU A 1 110 ? -18.473 0.038 24.849 1.00 87.75 110 GLU A N 1
ATOM 879 C CA . GLU A 1 110 ? -17.355 -0.037 25.798 1.00 87.75 110 GLU A CA 1
ATOM 880 C C . GLU A 1 110 ? -17.839 0.167 27.247 1.00 87.75 110 GLU A C 1
ATOM 882 O O . GLU A 1 110 ? -17.612 -0.679 28.108 1.00 87.75 110 GLU A O 1
ATOM 887 N N . LYS A 1 111 ? -18.676 1.186 27.491 1.00 87.81 111 LYS A N 1
ATOM 888 C CA . LYS A 1 111 ? -19.307 1.427 28.807 1.00 87.81 111 LYS A CA 1
ATOM 889 C C . LYS A 1 111 ? -20.242 0.308 29.280 1.00 87.81 111 LYS A C 1
ATOM 891 O O . LYS A 1 111 ? -20.507 0.185 30.476 1.00 87.81 111 LYS A O 1
ATOM 896 N N . LYS A 1 112 ? -20.833 -0.461 28.360 1.00 86.06 112 LYS A N 1
ATOM 897 C CA . LYS A 1 112 ? -21.652 -1.635 28.706 1.00 86.06 112 LYS A CA 1
ATOM 898 C C . LYS A 1 112 ? -20.765 -2.831 29.033 1.00 86.06 112 LYS A C 1
ATOM 900 O O . LYS A 1 112 ? -21.067 -3.542 29.987 1.00 86.06 112 LYS A O 1
ATOM 905 N N . ALA A 1 113 ? -19.672 -3.007 28.296 1.00 84.81 113 ALA A N 1
ATOM 906 C CA . ALA A 1 113 ? -18.695 -4.058 28.536 1.00 84.81 113 ALA A CA 1
ATOM 907 C C . ALA A 1 113 ? -17.990 -3.899 29.893 1.00 84.81 113 ALA A C 1
ATOM 909 O O . ALA A 1 113 ? -17.775 -4.888 30.588 1.00 84.81 113 ALA A O 1
ATOM 910 N N . GLU A 1 114 ? -17.737 -2.662 30.330 1.00 86.56 114 GLU A N 1
ATOM 911 C CA . GLU A 1 114 ? -17.197 -2.364 31.666 1.00 86.56 114 GLU A CA 1
ATOM 912 C C . GLU A 1 114 ? -18.061 -2.918 32.812 1.00 86.56 114 GLU A C 1
ATOM 914 O O . GLU A 1 114 ? -17.535 -3.238 33.877 1.00 86.56 114 GLU A O 1
ATOM 919 N N . LYS A 1 115 ? -19.376 -3.064 32.598 1.00 86.12 115 LYS A N 1
ATOM 920 C CA . LYS A 1 115 ? -20.337 -3.555 33.600 1.00 86.12 115 LYS A CA 1
ATOM 921 C C . LYS A 1 115 ? -20.476 -5.080 33.626 1.00 86.12 115 LYS A C 1
ATOM 923 O O . LYS A 1 115 ? -21.285 -5.596 34.397 1.00 86.12 115 LYS A O 1
ATOM 928 N N . LEU A 1 116 ? -19.749 -5.803 32.774 1.00 85.31 116 LEU A N 1
ATOM 929 C CA . LEU A 1 116 ? -19.791 -7.263 32.730 1.00 85.31 116 LEU A CA 1
ATOM 930 C C . LEU A 1 116 ? -19.069 -7.873 33.938 1.00 85.31 116 LEU A C 1
ATOM 932 O O . LEU A 1 116 ? -18.114 -7.312 34.466 1.00 85.31 116 LEU A O 1
ATOM 936 N N . LEU A 1 117 ? -19.501 -9.065 34.353 1.00 78.94 117 LEU A N 1
ATOM 937 C CA . LEU A 1 117 ? -18.980 -9.740 35.550 1.00 78.94 117 LEU A CA 1
ATOM 938 C C . LEU A 1 117 ? -17.483 -10.086 35.449 1.00 78.94 117 LEU A C 1
ATOM 940 O O . LEU A 1 117 ? -16.780 -10.078 36.454 1.00 78.94 117 LEU A O 1
ATOM 944 N N . TRP A 1 118 ? -16.988 -10.364 34.240 1.00 81.12 118 TRP A N 1
ATOM 945 C CA . TRP A 1 118 ? -15.578 -10.671 33.958 1.00 81.12 118 TRP A CA 1
ATOM 946 C C . TRP A 1 118 ? -14.742 -9.439 33.586 1.00 81.12 118 TRP A C 1
ATOM 948 O O . TRP A 1 118 ? -13.534 -9.559 33.374 1.00 81.12 118 TRP A O 1
ATOM 958 N N . SER A 1 119 ? -15.359 -8.253 33.554 1.00 77.25 119 SER A N 1
ATOM 959 C CA . SER A 1 119 ? -14.693 -6.982 33.257 1.00 77.25 119 SER A CA 1
ATOM 960 C C . SER A 1 119 ? -13.431 -6.744 34.103 1.00 77.25 119 SER A C 1
ATOM 962 O O . SER A 1 119 ? -12.420 -6.381 33.505 1.00 77.25 119 SER A O 1
ATOM 964 N N . PRO A 1 120 ? -13.392 -7.025 35.428 1.00 77.00 120 PRO A N 1
ATOM 965 C CA . PRO A 1 120 ? -12.190 -6.789 36.238 1.00 77.00 120 PRO A CA 1
ATOM 966 C C . PRO A 1 120 ? -10.968 -7.624 35.829 1.00 77.00 120 PRO A C 1
ATOM 968 O O . PRO A 1 120 ? -9.841 -7.253 36.143 1.00 77.00 120 PRO A O 1
ATOM 971 N N . VAL A 1 121 ? -11.185 -8.757 35.155 1.00 79.62 121 VAL A N 1
ATOM 972 C CA . VAL A 1 121 ? -10.117 -9.649 34.682 1.00 79.62 121 VAL A CA 1
ATOM 973 C C . VAL A 1 121 ? -9.749 -9.318 33.240 1.00 79.62 121 VAL A C 1
ATOM 975 O O . VAL A 1 121 ? -8.569 -9.254 32.898 1.00 79.62 121 VAL A O 1
ATOM 978 N N . ARG A 1 122 ? -10.756 -9.109 32.384 1.00 81.31 122 ARG A N 1
ATOM 979 C CA . ARG A 1 122 ? -10.562 -8.828 30.962 1.00 81.31 122 ARG A CA 1
ATOM 980 C C . ARG A 1 122 ? -11.700 -7.951 30.440 1.00 81.31 122 ARG A C 1
ATOM 982 O O . ARG A 1 122 ? -12.775 -8.439 30.101 1.00 81.31 122 ARG A O 1
ATOM 989 N N . THR A 1 123 ? -11.467 -6.638 30.405 1.00 87.31 123 THR A N 1
ATOM 990 C CA . THR A 1 123 ? -12.435 -5.669 29.874 1.00 87.31 123 THR A CA 1
ATOM 991 C C . THR A 1 123 ? -12.273 -5.521 28.365 1.00 87.31 123 THR A C 1
ATOM 993 O O . THR A 1 123 ? -11.177 -5.240 27.865 1.00 87.31 123 THR A O 1
ATOM 996 N N . TRP A 1 124 ? -13.379 -5.640 27.633 1.00 90.94 124 TRP A N 1
ATOM 997 C CA . TRP A 1 124 ? -13.405 -5.241 26.233 1.00 90.94 124 TRP A CA 1
ATOM 998 C C . TRP A 1 124 ? -13.273 -3.718 26.124 1.00 90.94 124 TRP A C 1
ATOM 1000 O O . TRP A 1 124 ? -14.056 -2.975 26.713 1.00 90.94 124 TRP A O 1
ATOM 1010 N N . SER A 1 125 ? -12.285 -3.254 25.362 1.00 88.62 125 SER A N 1
ATOM 1011 C CA . SER A 1 125 ? -12.034 -1.829 25.134 1.00 88.62 125 SER A CA 1
ATOM 1012 C C . SER A 1 125 ? -11.650 -1.586 23.685 1.00 88.62 125 SER A C 1
ATOM 1014 O O . SER A 1 125 ? -11.012 -2.435 23.050 1.00 88.62 125 SER A O 1
ATOM 1016 N N . ILE A 1 126 ? -11.963 -0.399 23.175 1.00 88.44 126 ILE A N 1
ATOM 1017 C CA . ILE A 1 126 ? -11.666 -0.028 21.787 1.00 88.44 126 ILE A CA 1
ATOM 1018 C C . ILE A 1 126 ? -10.149 -0.020 21.566 1.00 88.44 126 ILE A C 1
ATOM 1020 O O . ILE A 1 126 ? -9.669 -0.457 20.527 1.00 88.44 126 ILE A O 1
ATOM 1024 N N . LYS A 1 127 ? -9.371 0.395 22.573 1.00 86.00 127 LYS A N 1
ATOM 1025 C CA . LYS A 1 127 ? -7.902 0.437 22.492 1.00 86.00 127 LYS A CA 1
ATOM 1026 C C . LYS A 1 127 ? -7.260 -0.946 22.359 1.00 86.00 127 LYS A C 1
ATOM 1028 O O . LYS A 1 127 ? -6.202 -1.058 21.749 1.00 86.00 127 LYS A O 1
ATOM 1033 N N . THR A 1 128 ? -7.852 -1.976 22.963 1.00 85.81 128 THR A N 1
ATOM 1034 C CA . THR A 1 128 ? -7.267 -3.326 23.001 1.00 85.81 128 THR A CA 1
ATOM 1035 C C . THR A 1 128 ? -7.820 -4.244 21.911 1.00 85.81 128 THR A C 1
ATOM 1037 O O . THR A 1 128 ? -7.058 -5.034 21.347 1.00 85.81 128 THR A O 1
ATOM 1040 N N . HIS A 1 129 ? -9.106 -4.100 21.579 1.00 89.06 129 HIS A N 1
ATOM 1041 C CA . HIS A 1 129 ? -9.856 -5.015 20.711 1.00 89.06 129 HIS A CA 1
ATOM 1042 C C . HIS A 1 129 ? -10.169 -4.445 19.322 1.00 89.06 129 HIS A C 1
ATOM 1044 O O . HIS A 1 129 ? -10.665 -5.173 18.466 1.00 89.06 129 HIS A O 1
ATOM 1050 N N . VAL A 1 130 ? -9.858 -3.172 19.054 1.00 88.75 130 VAL A N 1
ATOM 1051 C CA . VAL A 1 130 ? -9.962 -2.584 17.712 1.00 88.75 130 VAL A CA 1
ATOM 1052 C C . VAL A 1 130 ? -8.570 -2.225 17.210 1.00 88.75 130 VAL A C 1
ATOM 1054 O O . VAL A 1 130 ? -7.834 -1.475 17.847 1.00 88.75 130 VAL A O 1
ATOM 1057 N N . ARG A 1 131 ? -8.191 -2.767 16.051 1.00 85.06 131 ARG A N 1
ATOM 1058 C CA . ARG A 1 131 ? -6.880 -2.538 15.428 1.00 85.06 131 ARG A CA 1
ATOM 1059 C C . ARG A 1 131 ? -7.042 -2.179 13.962 1.00 85.06 131 ARG A C 1
ATOM 1061 O O . ARG A 1 131 ? -7.777 -2.842 13.237 1.00 85.06 131 ARG A O 1
ATOM 1068 N N . SER A 1 132 ? -6.333 -1.151 13.509 1.00 80.19 132 SER A N 1
ATOM 1069 C CA . SER A 1 132 ? -6.200 -0.877 12.076 1.00 80.19 132 SER A CA 1
ATOM 1070 C C . SER A 1 132 ? -5.063 -1.728 11.514 1.00 80.19 132 SER A C 1
ATOM 1072 O O . SER A 1 132 ? -3.916 -1.594 11.937 1.00 80.19 132 SER A O 1
ATOM 1074 N N . GLU A 1 133 ? -5.380 -2.634 10.592 1.00 72.06 133 GLU A N 1
ATOM 1075 C CA . GLU A 1 133 ? -4.427 -3.555 9.974 1.00 72.06 133 GLU A CA 1
ATOM 1076 C C . GLU A 1 133 ? -4.469 -3.404 8.452 1.00 72.06 133 GLU A C 1
ATOM 1078 O O . GLU A 1 133 ? -5.289 -4.020 7.769 1.00 72.06 133 GLU A O 1
ATOM 1083 N N . GLY A 1 134 ? -3.545 -2.600 7.913 1.00 67.06 134 GLY A N 1
ATOM 1084 C CA . GLY A 1 134 ? -3.253 -2.482 6.480 1.00 67.06 134 GLY A CA 1
ATOM 1085 C C . GLY A 1 134 ? -4.459 -2.133 5.599 1.00 67.06 134 GLY A C 1
ATOM 1086 O O . GLY A 1 134 ? -4.657 -0.979 5.240 1.00 67.06 134 GLY A O 1
ATOM 1087 N N . ILE A 1 135 ? -5.226 -3.155 5.205 1.00 62.25 135 ILE A N 1
ATOM 1088 C CA . ILE A 1 135 ? -6.342 -3.099 4.244 1.00 62.25 135 ILE A CA 1
ATOM 1089 C C . ILE A 1 135 ? -7.708 -2.930 4.946 1.00 62.25 135 ILE A C 1
ATOM 1091 O O . ILE A 1 135 ? -8.730 -2.768 4.278 1.00 62.25 135 ILE A O 1
ATOM 1095 N N . GLY A 1 136 ? -7.774 -2.979 6.278 1.00 75.62 136 GLY A N 1
ATOM 1096 C CA . GLY A 1 136 ? -9.038 -2.802 6.988 1.00 75.62 136 GLY A CA 1
ATOM 1097 C C . GLY A 1 136 ? -8.902 -2.717 8.499 1.00 75.62 136 GLY A C 1
ATOM 1098 O O . GLY A 1 136 ? -7.803 -2.737 9.050 1.00 75.62 136 GLY A O 1
ATOM 1099 N N . THR A 1 137 ? -10.044 -2.633 9.169 1.00 86.12 137 THR A N 1
ATOM 1100 C CA . THR A 1 137 ? -10.105 -2.562 10.629 1.00 86.12 137 THR A CA 1
ATOM 1101 C C . THR A 1 137 ? -10.537 -3.903 11.200 1.00 86.12 137 THR A C 1
ATOM 1103 O O . THR A 1 137 ? -11.576 -4.444 10.824 1.00 86.12 137 THR A O 1
ATOM 1106 N N . THR A 1 138 ? -9.731 -4.452 12.098 1.00 89.31 138 THR A N 1
ATOM 1107 C CA . THR A 1 138 ? -10.029 -5.679 12.831 1.00 89.31 138 THR A CA 1
ATOM 1108 C C . THR A 1 138 ? -10.725 -5.313 14.138 1.00 89.31 138 THR A C 1
ATOM 1110 O O . THR A 1 138 ? -10.202 -4.517 14.916 1.00 89.31 138 THR A O 1
ATOM 1113 N N . VAL A 1 139 ? -11.906 -5.886 14.366 1.00 91.25 139 VAL A N 1
ATOM 1114 C CA . VAL A 1 139 ? -12.675 -5.770 15.607 1.00 91.25 139 VAL A CA 1
ATOM 1115 C C . VAL A 1 139 ? -12.788 -7.156 16.225 1.00 91.25 139 VAL A C 1
ATOM 1117 O O . VAL A 1 139 ? -13.386 -8.067 15.647 1.00 91.25 139 VAL A O 1
ATOM 1120 N N . ASP A 1 140 ? -12.187 -7.307 17.394 1.00 91.06 140 ASP A N 1
ATOM 1121 C CA . ASP A 1 140 ? -12.279 -8.503 18.212 1.00 91.06 140 ASP A CA 1
ATOM 1122 C C . ASP A 1 140 ? -13.541 -8.448 19.074 1.00 91.06 140 ASP A C 1
ATOM 1124 O O . ASP A 1 140 ? -13.815 -7.437 19.715 1.00 91.06 140 ASP A O 1
ATOM 1128 N N . LEU A 1 141 ? -14.342 -9.510 19.031 1.00 91.25 141 LEU A N 1
ATOM 1129 C CA . LEU A 1 141 ? -15.585 -9.652 19.789 1.00 91.25 141 LEU A CA 1
ATOM 1130 C C . LEU A 1 141 ? -15.405 -10.519 21.041 1.00 91.25 141 LEU A C 1
ATOM 1132 O O . LEU A 1 141 ? -16.387 -10.809 21.723 1.00 91.25 141 LEU A O 1
ATOM 1136 N N . HIS A 1 142 ? -14.177 -10.952 21.342 1.00 88.19 142 HIS A N 1
ATOM 1137 C CA . HIS A 1 142 ? -13.861 -11.633 22.597 1.00 88.19 142 HIS A CA 1
ATOM 1138 C C . HIS A 1 142 ? -14.201 -10.739 23.789 1.00 88.19 142 HIS A C 1
ATOM 1140 O O . HIS A 1 142 ? -14.250 -9.522 23.673 1.00 88.19 142 HIS A O 1
ATOM 1146 N N . ASP A 1 143 ? -14.476 -11.351 24.937 1.00 87.31 143 ASP A N 1
ATOM 1147 C CA . ASP A 1 143 ? -14.801 -10.654 26.193 1.00 87.31 143 ASP A CA 1
ATOM 1148 C C . ASP A 1 143 ? -16.103 -9.835 26.184 1.00 87.31 143 ASP A C 1
ATOM 1150 O O . ASP A 1 143 ? -16.430 -9.174 27.173 1.00 87.31 143 ASP A O 1
ATOM 1154 N N . LEU A 1 144 ? -16.892 -9.922 25.112 1.00 88.19 144 LEU A N 1
ATOM 1155 C CA . LEU A 1 144 ? -18.264 -9.431 25.057 1.00 88.19 144 LEU A CA 1
ATOM 1156 C C . LEU A 1 144 ? -19.253 -10.568 25.311 1.00 88.19 144 LEU A C 1
ATOM 1158 O O . LEU A 1 144 ? -19.059 -11.704 24.880 1.00 88.19 144 LEU A O 1
ATOM 1162 N N . ASP A 1 145 ? -20.363 -10.254 25.977 1.00 88.69 145 ASP A N 1
ATOM 1163 C CA . ASP A 1 145 ? -21.504 -11.160 26.029 1.00 88.69 145 ASP A CA 1
ATOM 1164 C C . ASP A 1 145 ? -22.233 -11.177 24.675 1.00 88.69 145 ASP A C 1
ATOM 1166 O O . ASP A 1 145 ? -22.130 -10.249 23.870 1.00 88.69 145 ASP A O 1
ATOM 1170 N N . VAL A 1 146 ? -23.033 -12.216 24.430 1.00 88.31 146 VAL A N 1
ATOM 1171 C CA . VAL A 1 146 ? -23.729 -12.406 23.146 1.00 88.31 146 VAL A CA 1
ATOM 1172 C C . VAL A 1 146 ? -24.602 -11.201 22.771 1.00 88.31 146 VAL A C 1
ATOM 1174 O O . VAL A 1 146 ? -24.668 -10.832 21.595 1.00 88.31 146 VAL A O 1
ATOM 1177 N N . LYS A 1 147 ? -25.253 -10.546 23.746 1.00 89.81 147 LYS A N 1
ATOM 1178 C CA . LYS A 1 147 ? -26.120 -9.390 23.464 1.00 89.81 147 LYS A CA 1
ATOM 1179 C C . LYS A 1 147 ? -25.299 -8.177 23.042 1.00 89.81 147 LYS A C 1
ATOM 1181 O O . LYS A 1 147 ? -25.658 -7.516 22.068 1.00 89.81 147 LYS A O 1
ATOM 1186 N N . THR A 1 148 ? -24.198 -7.894 23.736 1.00 88.94 148 THR A N 1
ATOM 1187 C CA . THR A 1 148 ? -23.330 -6.764 23.386 1.00 88.94 148 THR A CA 1
ATOM 1188 C C . THR A 1 148 ? -22.555 -7.033 22.098 1.00 88.94 148 THR A C 1
ATOM 1190 O O . THR A 1 148 ? -22.479 -6.145 21.254 1.00 88.94 148 THR A O 1
ATOM 1193 N N . GLY A 1 149 ? -22.083 -8.262 21.871 1.00 89.69 149 GLY A N 1
ATOM 1194 C CA . GLY A 1 149 ? -21.447 -8.670 20.616 1.00 89.69 149 GLY A CA 1
ATOM 1195 C C . GLY A 1 149 ? -22.372 -8.504 19.406 1.00 89.69 149 GLY A C 1
ATOM 1196 O O . GLY A 1 149 ? -21.963 -7.942 18.390 1.00 89.69 149 GLY A O 1
ATOM 1197 N N . LYS A 1 150 ? -23.652 -8.886 19.528 1.00 91.69 150 LYS A N 1
ATOM 1198 C CA . LYS A 1 150 ? -24.663 -8.619 18.492 1.00 91.69 150 LYS A CA 1
ATOM 1199 C C . LYS A 1 150 ? -24.802 -7.118 18.208 1.00 91.69 150 LYS A C 1
ATOM 1201 O O . LYS A 1 150 ? -24.792 -6.723 17.045 1.00 91.69 150 LYS A O 1
ATOM 1206 N N . ALA A 1 151 ? -24.883 -6.292 19.252 1.00 90.94 151 ALA A N 1
ATOM 1207 C CA . ALA A 1 151 ? -24.985 -4.841 19.097 1.00 90.94 151 ALA A CA 1
ATOM 1208 C C . ALA A 1 151 ? -23.759 -4.244 18.383 1.00 90.94 151 ALA A C 1
ATOM 1210 O O . ALA A 1 151 ? -23.918 -3.368 17.538 1.00 90.94 151 ALA A O 1
ATOM 1211 N N . VAL A 1 152 ? -22.547 -4.745 18.662 1.00 91.19 152 VAL A N 1
ATOM 1212 C CA . VAL A 1 152 ? -21.336 -4.347 17.923 1.00 91.19 152 VAL A CA 1
ATOM 1213 C C . VAL A 1 152 ? -21.493 -4.654 16.439 1.00 91.19 152 VAL A C 1
ATOM 1215 O O . VAL A 1 152 ? -21.270 -3.777 15.612 1.00 91.19 152 VAL A O 1
ATOM 1218 N N . VAL A 1 153 ? -21.907 -5.870 16.082 1.00 91.62 153 VAL A N 1
ATOM 1219 C CA . VAL A 1 153 ? -22.047 -6.272 14.675 1.00 91.62 153 VAL A CA 1
ATOM 1220 C C . VAL A 1 153 ? -23.071 -5.408 13.938 1.00 91.62 153 VAL A C 1
ATOM 1222 O O . VAL A 1 153 ? -22.777 -4.931 12.844 1.00 91.62 153 VAL A O 1
ATOM 1225 N N . GLU A 1 154 ? -24.239 -5.151 14.529 1.00 92.00 154 GLU A N 1
ATOM 1226 C CA . GLU A 1 154 ? -25.274 -4.291 13.930 1.00 92.00 154 GLU A CA 1
ATOM 1227 C C . GLU A 1 154 ? -24.752 -2.876 13.661 1.00 92.00 154 GLU A C 1
ATOM 1229 O O . GLU A 1 154 ? -24.933 -2.317 12.577 1.00 92.00 154 GLU A O 1
ATOM 1234 N N . VAL A 1 155 ? -24.031 -2.323 14.630 1.00 90.00 155 VAL A N 1
ATOM 1235 C CA . VAL A 1 155 ? -23.423 -1.002 14.532 1.00 90.00 155 VAL A CA 1
ATOM 1236 C C . VAL A 1 155 ? -22.320 -0.963 13.463 1.00 90.00 155 VAL A C 1
ATOM 1238 O O . VAL A 1 155 ? -22.257 -0.023 12.669 1.00 90.00 155 VAL A O 1
ATOM 1241 N N . LEU A 1 156 ? -21.483 -1.998 13.374 1.00 89.31 156 LEU A N 1
ATOM 1242 C CA . LEU A 1 156 ? -20.447 -2.111 12.341 1.00 89.31 156 LEU A CA 1
ATOM 1243 C C . LEU A 1 156 ? -21.041 -2.254 10.936 1.00 89.31 156 LEU A C 1
ATOM 1245 O O . LEU A 1 156 ? -20.486 -1.705 9.986 1.00 89.31 156 LEU A O 1
ATOM 1249 N N . ILE A 1 157 ? -22.175 -2.945 10.794 1.00 87.88 157 ILE A N 1
ATOM 1250 C CA . ILE A 1 157 ? -22.914 -3.029 9.527 1.00 87.88 157 ILE A CA 1
ATOM 1251 C C . ILE A 1 157 ? -23.426 -1.643 9.126 1.00 87.88 157 ILE A C 1
ATOM 1253 O O . ILE A 1 157 ? -23.237 -1.238 7.977 1.00 87.88 157 ILE A O 1
ATOM 1257 N N . ALA A 1 158 ? -24.010 -0.894 10.065 1.00 87.00 158 ALA A N 1
ATOM 1258 C CA . ALA A 1 158 ? -24.542 0.443 9.807 1.00 87.00 158 ALA A CA 1
ATOM 1259 C C . ALA A 1 158 ? -23.455 1.450 9.388 1.00 87.00 158 ALA A C 1
ATOM 1261 O O . ALA A 1 158 ? -23.701 2.319 8.556 1.00 87.00 158 ALA A O 1
ATOM 1262 N N . VAL A 1 159 ? -22.241 1.314 9.930 1.00 85.31 159 VAL A N 1
ATOM 1263 C CA . VAL A 1 159 ? -21.115 2.235 9.687 1.00 85.31 159 VAL A CA 1
ATOM 1264 C C . VAL A 1 159 ? -20.102 1.666 8.677 1.00 85.31 159 VAL A C 1
ATOM 1266 O O . VAL A 1 159 ? -19.082 2.285 8.368 1.00 85.31 159 VAL A O 1
ATOM 1269 N N . ARG A 1 160 ? -20.402 0.511 8.067 1.00 80.12 160 ARG A N 1
ATOM 1270 C CA . ARG A 1 160 ? -19.567 -0.147 7.044 1.00 80.12 160 ARG A CA 1
ATOM 1271 C C . ARG A 1 160 ? -19.181 0.799 5.910 1.00 80.12 160 ARG A C 1
ATOM 1273 O O . ARG A 1 160 ? -18.077 0.709 5.387 1.00 80.12 160 ARG A O 1
ATOM 1280 N N . ASN A 1 161 ? -20.090 1.678 5.499 1.00 74.56 161 ASN A N 1
ATOM 1281 C CA . ASN A 1 161 ? -19.855 2.655 4.435 1.00 74.56 161 ASN A CA 1
ATOM 1282 C C . ASN A 1 161 ? -18.795 3.715 4.786 1.00 74.56 161 ASN A C 1
ATOM 1284 O O . ASN A 1 161 ? -18.244 4.304 3.862 1.00 74.56 161 ASN A O 1
ATOM 1288 N N . LYS A 1 162 ? -18.529 3.946 6.078 1.00 75.81 162 LYS A N 1
ATOM 1289 C CA . LYS A 1 162 ? -17.573 4.940 6.592 1.00 75.81 162 LYS A CA 1
ATOM 1290 C C . LYS A 1 162 ? -16.263 4.339 7.109 1.00 75.81 162 LYS A C 1
ATOM 1292 O O . LYS A 1 162 ? -15.303 5.084 7.248 1.00 75.81 162 LYS A O 1
ATOM 1297 N N . VAL A 1 163 ? -16.230 3.043 7.440 1.00 75.81 163 VAL A N 1
ATOM 1298 C CA . VAL A 1 163 ? -15.067 2.335 8.039 1.00 75.81 163 VAL A CA 1
ATOM 1299 C C . VAL A 1 163 ? -14.479 1.270 7.107 1.00 75.81 163 VAL A C 1
ATOM 1301 O O . VAL A 1 163 ? -13.265 1.078 7.051 1.00 75.81 163 VAL A O 1
ATOM 1304 N N . GLY A 1 164 ? -15.331 0.600 6.330 1.00 77.50 164 GLY A N 1
ATOM 1305 C CA . GLY A 1 164 ? -14.910 -0.127 5.142 1.00 77.50 164 GLY A CA 1
ATOM 1306 C C . GLY A 1 164 ? -14.824 -1.604 5.322 1.00 77.50 164 GLY A C 1
ATOM 1307 O O . GLY A 1 164 ? -15.786 -2.248 5.738 1.00 77.50 164 GLY A O 1
ATOM 1308 N N . ARG A 1 165 ? -13.690 -2.178 4.923 1.00 82.50 165 ARG A N 1
ATOM 1309 C CA . ARG A 1 165 ? -13.460 -3.590 5.177 1.00 82.50 165 ARG A CA 1
ATOM 1310 C C . ARG A 1 165 ? -13.234 -3.761 6.675 1.00 82.50 165 ARG A C 1
ATOM 1312 O O . ARG A 1 165 ? -12.198 -3.363 7.197 1.00 82.50 165 ARG A O 1
ATOM 1319 N N . ILE A 1 166 ? -14.189 -4.408 7.327 1.00 87.00 166 ILE A N 1
ATOM 1320 C CA . ILE A 1 166 ? -14.117 -4.750 8.744 1.00 87.00 166 ILE A CA 1
ATOM 1321 C C . ILE A 1 166 ? -13.886 -6.257 8.853 1.00 87.00 166 ILE A C 1
ATOM 1323 O O . ILE A 1 166 ? -14.602 -7.049 8.236 1.00 87.00 166 ILE A O 1
ATOM 1327 N N . ARG A 1 167 ? -12.864 -6.661 9.605 1.00 88.88 167 ARG A N 1
ATOM 1328 C CA . ARG A 1 167 ? -12.613 -8.057 9.972 1.00 88.88 167 ARG A CA 1
ATOM 1329 C C . ARG A 1 167 ? -13.147 -8.277 11.381 1.00 88.88 167 ARG A C 1
ATOM 1331 O O . ARG A 1 167 ? -12.714 -7.598 12.300 1.00 88.88 167 ARG A O 1
ATOM 1338 N N . LEU A 1 168 ? -14.048 -9.236 11.543 1.00 90.81 168 LEU A N 1
ATOM 1339 C CA . LEU A 1 168 ? -14.561 -9.634 12.852 1.00 90.81 168 LEU A CA 1
ATOM 1340 C C . LEU A 1 168 ? -13.787 -10.851 13.359 1.00 90.81 168 LEU A C 1
ATOM 1342 O O . LEU A 1 168 ? -13.592 -11.805 12.603 1.00 90.81 168 LEU A O 1
ATOM 1346 N N . VAL A 1 169 ? -13.361 -10.829 14.621 1.00 90.81 169 VAL A N 1
ATOM 1347 C CA . VAL A 1 169 ? -12.773 -11.992 15.301 1.00 90.81 169 VAL A CA 1
ATOM 1348 C C . VAL A 1 169 ? -13.777 -12.500 16.332 1.00 90.81 169 VAL A C 1
ATOM 1350 O O . VAL A 1 169 ? -14.063 -11.828 17.313 1.00 90.81 169 VAL A O 1
ATOM 1353 N N . THR A 1 170 ? -14.346 -13.680 16.083 1.00 86.75 170 THR A N 1
ATOM 1354 C CA . THR A 1 170 ? -15.385 -14.302 16.928 1.00 86.75 170 THR A CA 1
ATOM 1355 C C . THR A 1 170 ? -14.870 -15.488 17.748 1.00 86.75 170 THR A C 1
ATOM 1357 O O . THR A 1 170 ? -15.614 -16.050 18.541 1.00 86.75 170 THR A O 1
ATOM 1360 N N . GLY A 1 171 ? -13.604 -15.887 17.571 1.00 79.56 171 GLY A N 1
ATOM 1361 C CA . GLY A 1 171 ? -13.057 -17.125 18.143 1.00 79.56 171 GLY A CA 1
ATOM 1362 C C . GLY A 1 171 ? -13.402 -18.373 17.324 1.00 79.56 171 GLY A C 1
ATOM 1363 O O . GLY A 1 171 ? -14.048 -18.281 16.281 1.00 79.56 171 GLY A O 1
ATOM 1364 N N . ARG A 1 172 ? -12.903 -19.534 17.766 1.00 78.88 172 ARG A N 1
ATOM 1365 C CA . ARG A 1 172 ? -13.101 -20.836 17.097 1.00 78.88 172 ARG A CA 1
ATOM 1366 C C . ARG A 1 172 ? -14.086 -21.772 17.813 1.00 78.88 172 ARG A C 1
ATOM 1368 O O . ARG A 1 172 ? -14.386 -22.820 17.252 1.00 78.88 172 ARG A O 1
ATOM 1375 N N . GLY A 1 173 ? -14.623 -21.360 18.965 1.00 62.75 173 GLY A N 1
ATOM 1376 C CA . GLY A 1 173 ? -15.323 -22.254 19.894 1.00 62.75 173 GLY A CA 1
ATOM 1377 C C . GLY A 1 173 ? -14.350 -22.844 20.897 1.00 62.75 173 GLY A C 1
ATOM 1378 O O . GLY A 1 173 ? -13.314 -23.380 20.446 1.00 62.75 173 GLY A O 1
#